Protein AF-V4AXX7-F1 (afdb_monomer)

Solvent-accessible surface area (backbone atoms only — not comparable to full-atom values): 8938 Å² total; per-residue (Å²): 125,68,68,58,60,55,51,54,52,50,51,54,49,50,52,52,51,51,52,52,50,53,52,50,52,50,51,52,53,35,52,75,69,73,45,61,97,81,69,75,45,74,66,58,51,53,50,53,52,49,55,55,48,76,75,62,71,88,71,89,81,96,77,85,76,63,78,74,58,54,53,58,48,48,55,49,46,57,51,59,74,58,70,79,71,70,95,74,88,74,71,89,49,67,67,59,44,52,52,52,47,49,55,52,52,51,42,39,72,74,64,62,70,48,75,68,57,53,50,53,49,51,54,48,48,50,54,36,40,76,69,65,75,45,52,78,64,55,50,51,53,53,54,67,76,69,111

Mean predicted aligned error: 19.68 Å

Radius of gyration: 22.44 Å; Cα contacts (8 Å, |Δi|>4): 43; chains: 1; bounding box: 49×52×48 Å

pLDDT: mean 70.63, std 15.56, range [39.75, 91.19]

Secondary structure (DSSP, 8-state):
-HHHHHHHHHHHHHHHHHHHHHHHHHHHHHHHTT--TT---HHHHHHHHHHHHHHH--S----PPPTTHHHHHHHHHHHHHTTTS------S-HHHHHHHHHHHHHHHHTT---HHHHHHHHHHHHHHHHTTSS-HHHHHHHHHHH-

Foldseek 3Di:
DPPVVVVVVVVVVVVVVVVVVVVVVVCVVCVVVVHHPVPCDPVNVVVVVVVVCVVPPPDDDDDDDDPVVVVVVVVVVVVVVLPPADDDDDDLDPVRLVVLLVVLVVCLVVVPDDPNSLVSNL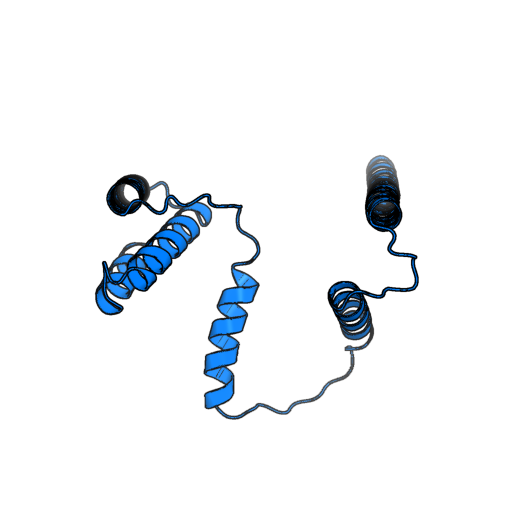VSLVSCCVVVVDHPVRSVVVNVVSD

Organism: Lottia gigantea (NCBI:txid225164)

Sequence (147 aa):
MDNWNNILKRNKEYIKATNKIKTQVENNRLQQLGLTSGVKTRRLMAVETYLNKVIRDEEESDDYPPITEQIDELEEEIAREKSGQGITFLSDNKEELLNRLRVILAAMKEGHRSHRQYNEVNCILKRLLEKGIIDKNDYKSVIKNVK

Structure (mmCIF, N/CA/C/O backbone):
data_AF-V4AXX7-F1
#
_entry.id   AF-V4AXX7-F1
#
loop_
_atom_site.group_PDB
_atom_site.id
_atom_site.type_symbol
_atom_site.label_atom_id
_atom_site.label_alt_id
_atom_site.label_comp_id
_atom_site.label_asym_id
_atom_site.label_entity_id
_atom_site.label_seq_id
_atom_site.pdbx_PDB_ins_code
_atom_site.Cartn_x
_atom_site.Cartn_y
_atom_site.Cartn_z
_atom_site.occupancy
_atom_site.B_iso_or_equiv
_atom_site.auth_seq_id
_atom_site.auth_comp_id
_atom_site.auth_asym_id
_atom_site.auth_atom_id
_atom_site.pdbx_PDB_model_num
ATOM 1 N N . MET A 1 1 ? 34.286 19.803 -23.171 1.00 51.81 1 MET A N 1
ATOM 2 C CA . MET A 1 1 ? 33.677 19.732 -21.819 1.00 51.81 1 MET A CA 1
ATOM 3 C C . MET A 1 1 ? 32.465 20.668 -21.662 1.00 51.81 1 MET A C 1
ATOM 5 O O . MET A 1 1 ? 31.671 20.459 -20.754 1.00 51.81 1 MET A O 1
ATOM 9 N N . ASP A 1 2 ? 32.267 21.661 -22.538 1.00 56.31 2 ASP A N 1
ATOM 10 C CA . ASP A 1 2 ? 31.388 22.826 -22.292 1.00 56.31 2 ASP A CA 1
ATOM 11 C C . ASP A 1 2 ? 29.872 22.571 -22.380 1.00 56.31 2 ASP A C 1
ATOM 13 O O . ASP A 1 2 ? 29.072 23.307 -21.801 1.00 56.31 2 ASP A O 1
ATOM 17 N N . ASN A 1 3 ? 29.450 21.502 -23.059 1.00 65.88 3 ASN A N 1
ATOM 18 C CA . ASN A 1 3 ? 28.027 21.206 -23.263 1.00 65.88 3 ASN A CA 1
ATOM 19 C C . ASN A 1 3 ? 27.319 20.774 -21.960 1.00 65.88 3 ASN A C 1
ATOM 21 O O . ASN A 1 3 ? 26.186 21.172 -21.692 1.00 65.88 3 ASN A O 1
ATOM 25 N N . TRP A 1 4 ? 28.015 20.025 -21.099 1.00 67.44 4 TRP A N 1
ATOM 26 C CA . TRP A 1 4 ? 27.472 19.541 -19.825 1.00 67.44 4 TRP A CA 1
ATOM 27 C C . TRP A 1 4 ? 27.219 20.669 -18.824 1.00 67.44 4 TRP A C 1
ATOM 29 O O . TRP A 1 4 ? 26.157 20.715 -18.202 1.00 67.44 4 TRP A O 1
ATOM 39 N N . ASN A 1 5 ? 28.134 21.636 -18.737 1.00 79.25 5 ASN A N 1
ATOM 40 C CA . ASN A 1 5 ? 27.973 22.802 -17.867 1.00 79.25 5 ASN A CA 1
ATOM 41 C C . ASN A 1 5 ? 26.760 23.654 -18.274 1.00 79.25 5 ASN A C 1
ATOM 43 O O . ASN A 1 5 ? 25.997 24.106 -17.418 1.00 79.25 5 ASN A O 1
ATOM 47 N N . ASN A 1 6 ? 26.516 23.796 -19.578 1.00 80.94 6 ASN A N 1
ATOM 48 C CA . ASN A 1 6 ? 25.346 24.508 -20.094 1.00 80.94 6 ASN A CA 1
ATOM 49 C C . ASN A 1 6 ? 24.029 23.751 -19.852 1.00 80.94 6 ASN A C 1
ATOM 51 O O . ASN A 1 6 ? 22.987 24.374 -19.639 1.00 80.94 6 ASN A O 1
ATOM 55 N N . ILE A 1 7 ? 24.041 22.415 -19.866 1.00 75.06 7 ILE A N 1
ATOM 56 C CA . ILE A 1 7 ? 22.875 21.591 -19.502 1.00 75.06 7 ILE A CA 1
ATOM 57 C C . ILE A 1 7 ? 22.556 21.741 -18.008 1.00 75.06 7 ILE A C 1
ATOM 59 O O . ILE A 1 7 ? 21.411 22.017 -17.650 1.00 75.06 7 ILE A O 1
ATOM 63 N N . LEU A 1 8 ? 23.562 21.644 -17.136 1.00 75.00 8 LEU A N 1
ATOM 64 C CA . LEU A 1 8 ? 23.386 21.789 -15.687 1.00 75.00 8 LEU A CA 1
ATOM 65 C C . LEU A 1 8 ? 22.867 23.180 -15.302 1.00 75.00 8 LEU A C 1
ATOM 67 O O . LEU A 1 8 ? 21.954 23.296 -14.481 1.00 75.00 8 LEU A O 1
ATOM 71 N N . LYS A 1 9 ? 23.398 24.236 -15.931 1.00 79.38 9 LYS A N 1
ATOM 72 C CA . LYS A 1 9 ? 22.941 25.614 -15.710 1.00 79.38 9 LYS A CA 1
ATOM 73 C C . LYS A 1 9 ? 21.462 25.788 -16.072 1.00 79.38 9 LYS A C 1
ATOM 75 O O . LYS A 1 9 ? 20.696 26.291 -15.252 1.00 79.38 9 LYS A O 1
ATOM 80 N N . ARG A 1 10 ? 21.044 25.292 -17.242 1.00 75.38 10 ARG A N 1
ATOM 81 C CA . ARG A 1 10 ? 19.637 25.333 -17.680 1.00 75.38 10 ARG A CA 1
ATOM 82 C C . ARG A 1 10 ? 18.715 24.537 -16.761 1.00 75.38 10 ARG A C 1
ATOM 84 O O . ARG A 1 10 ? 17.647 25.026 -16.411 1.00 75.38 10 ARG A O 1
ATOM 91 N N . ASN A 1 11 ? 19.137 23.358 -16.303 1.00 74.62 11 ASN A N 1
ATOM 92 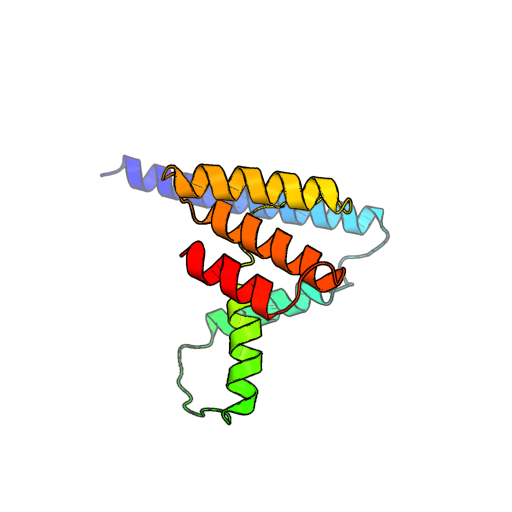C CA . ASN A 1 11 ? 18.346 22.559 -15.362 1.00 74.62 11 ASN A CA 1
ATOM 93 C C . ASN A 1 11 ? 18.160 23.283 -14.020 1.00 74.62 11 ASN A C 1
ATOM 95 O O . ASN A 1 11 ? 17.062 23.296 -13.464 1.00 74.62 11 ASN A O 1
ATOM 99 N N . LYS A 1 12 ? 19.204 23.957 -13.524 1.00 82.25 12 LYS A N 1
ATOM 100 C CA . LYS A 1 12 ? 19.130 24.768 -12.302 1.00 82.25 12 LYS A CA 1
ATOM 101 C C . LYS A 1 12 ? 18.162 25.946 -12.453 1.00 82.25 12 LYS A C 1
ATOM 103 O O . LYS A 1 12 ? 17.408 26.245 -11.529 1.00 82.25 12 LYS A O 1
ATOM 108 N N . GLU A 1 13 ? 18.165 26.609 -13.606 1.00 82.31 13 GLU A N 1
ATOM 109 C CA . GLU A 1 13 ? 17.236 27.702 -13.922 1.00 82.31 13 GLU A CA 1
ATOM 110 C C . GLU A 1 13 ? 15.792 27.205 -14.072 1.00 82.31 13 GLU A C 1
ATOM 112 O O . GLU A 1 13 ? 14.877 27.811 -13.513 1.00 82.31 13 GLU A O 1
ATOM 117 N N . TYR A 1 14 ? 15.590 26.058 -14.723 1.00 79.69 14 TYR A N 1
ATOM 118 C CA . TYR A 1 14 ? 14.283 25.418 -14.862 1.00 79.69 14 TYR A CA 1
ATOM 119 C C . TYR A 1 14 ? 13.665 25.064 -13.503 1.00 79.69 14 TYR A C 1
ATOM 121 O O . TYR A 1 14 ? 12.497 25.369 -13.252 1.00 79.69 14 TYR A O 1
ATOM 129 N N . ILE A 1 15 ? 14.451 24.487 -12.590 1.00 81.31 15 ILE A N 1
ATOM 130 C CA . ILE A 1 15 ? 13.995 24.162 -11.230 1.00 81.31 15 ILE A CA 1
ATOM 131 C C . ILE A 1 15 ? 13.592 25.438 -10.481 1.00 81.31 15 ILE A C 1
ATOM 133 O O . ILE A 1 15 ? 12.523 25.486 -9.871 1.00 81.31 15 ILE A O 1
ATOM 137 N N . LYS A 1 16 ? 14.402 26.502 -10.569 1.00 83.06 16 LYS A N 1
ATOM 138 C CA . LYS A 1 16 ? 14.087 27.799 -9.947 1.00 83.06 16 LYS A CA 1
ATOM 139 C C . LYS A 1 16 ? 12.784 28.396 -10.484 1.00 83.06 16 LYS A C 1
ATOM 141 O O . LYS A 1 16 ? 11.943 28.817 -9.692 1.00 83.06 16 LYS A O 1
ATOM 146 N N . ALA A 1 17 ? 12.604 28.417 -11.804 1.00 80.38 17 ALA A N 1
ATOM 147 C CA . ALA A 1 17 ? 11.390 28.932 -12.435 1.00 80.38 17 ALA A CA 1
ATOM 148 C C . ALA A 1 17 ? 10.157 28.110 -12.034 1.00 80.38 17 ALA A C 1
ATOM 150 O O . ALA A 1 17 ? 9.136 28.671 -11.639 1.00 80.38 17 ALA A O 1
ATOM 151 N N . THR A 1 18 ? 10.283 26.783 -12.044 1.00 80.75 18 THR A N 1
ATOM 152 C CA . THR A 1 18 ? 9.215 25.860 -11.646 1.00 80.75 18 THR A CA 1
ATOM 153 C C . THR A 1 18 ? 8.799 26.075 -10.192 1.00 80.75 18 THR A C 1
ATOM 155 O O . THR A 1 18 ? 7.607 26.149 -9.896 1.00 80.75 18 THR A O 1
ATOM 158 N N . ASN A 1 19 ? 9.761 26.233 -9.280 1.00 80.94 19 ASN A N 1
ATOM 159 C CA . ASN A 1 19 ? 9.473 26.511 -7.873 1.00 80.94 19 ASN A CA 1
ATOM 160 C C . ASN A 1 19 ? 8.780 27.865 -7.700 1.00 80.94 19 ASN A C 1
ATOM 162 O O . ASN A 1 19 ? 7.791 27.952 -6.980 1.00 80.94 19 ASN A O 1
ATOM 166 N N . LYS A 1 20 ? 9.227 28.899 -8.422 1.00 83.62 20 LYS A N 1
ATOM 167 C CA . LYS A 1 20 ? 8.588 30.221 -8.398 1.00 83.62 20 LYS A CA 1
ATOM 168 C C . LYS A 1 20 ? 7.129 30.163 -8.865 1.00 83.62 20 LYS A C 1
ATOM 170 O O . LYS A 1 20 ? 6.267 30.767 -8.234 1.00 83.62 20 LYS A O 1
ATOM 175 N N . ILE A 1 21 ? 6.845 29.405 -9.927 1.00 81.12 21 ILE A N 1
ATOM 176 C CA . ILE A 1 21 ? 5.480 29.195 -10.431 1.00 81.12 21 ILE A CA 1
ATOM 177 C C . ILE A 1 21 ? 4.630 28.455 -9.395 1.00 81.12 21 ILE A C 1
ATOM 179 O O . ILE A 1 21 ? 3.521 28.894 -9.111 1.00 81.12 21 ILE A O 1
ATOM 183 N N . LYS A 1 22 ? 5.145 27.381 -8.783 1.00 76.69 22 LYS A N 1
ATOM 184 C CA . LYS A 1 22 ? 4.427 26.638 -7.732 1.00 76.69 22 LYS A CA 1
ATOM 185 C C . LYS A 1 22 ? 4.071 27.531 -6.543 1.00 76.69 22 LYS A C 1
ATOM 187 O O . LYS A 1 22 ? 2.923 27.523 -6.110 1.00 76.69 22 LYS A O 1
ATOM 192 N N . THR A 1 23 ? 5.018 28.338 -6.068 1.00 76.06 23 THR A N 1
ATOM 193 C CA . THR A 1 23 ? 4.779 29.295 -4.980 1.00 76.06 23 THR A CA 1
ATOM 194 C C . THR A 1 23 ? 3.734 30.338 -5.369 1.00 76.06 23 THR A C 1
ATOM 196 O O . THR A 1 23 ? 2.844 30.638 -4.580 1.00 76.06 23 THR A O 1
ATOM 199 N N . GLN A 1 24 ? 3.787 30.863 -6.597 1.00 72.94 24 GLN A N 1
ATOM 200 C CA . GLN A 1 24 ? 2.799 31.833 -7.069 1.00 72.94 24 GLN A CA 1
ATOM 201 C C . GLN A 1 24 ? 1.398 31.222 -7.199 1.00 72.94 24 GLN A C 1
ATOM 203 O O . GLN A 1 24 ? 0.421 31.855 -6.812 1.00 72.94 24 GLN A O 1
ATOM 208 N N . VAL A 1 25 ? 1.290 29.997 -7.719 1.00 78.50 25 VAL A N 1
ATOM 209 C CA . VAL A 1 25 ? 0.015 29.274 -7.828 1.00 78.50 25 VAL A CA 1
ATOM 210 C C . VAL A 1 25 ? -0.589 29.054 -6.447 1.00 78.50 25 VAL A C 1
ATOM 212 O O . VAL A 1 25 ? -1.777 29.305 -6.265 1.00 78.50 25 VAL A O 1
ATOM 215 N N . GLU A 1 26 ? 0.215 28.648 -5.468 1.00 75.06 26 GLU A N 1
ATOM 216 C CA . GLU A 1 26 ? -0.269 28.456 -4.102 1.00 75.06 26 GLU A CA 1
ATOM 217 C C . GLU A 1 26 ? -0.712 29.779 -3.469 1.00 75.06 26 GLU A C 1
ATOM 219 O O . GLU A 1 26 ? -1.814 29.864 -2.934 1.00 75.06 26 GLU A O 1
ATOM 224 N N . ASN A 1 27 ? 0.067 30.851 -3.630 1.00 74.50 27 ASN A N 1
ATOM 225 C CA . ASN A 1 27 ? -0.318 32.181 -3.153 1.00 74.50 27 ASN A CA 1
ATOM 226 C C . ASN A 1 27 ? -1.634 32.666 -3.780 1.00 74.50 27 ASN A C 1
ATOM 228 O O . ASN A 1 27 ? -2.484 33.207 -3.075 1.00 74.50 27 ASN A O 1
ATOM 232 N N . ASN A 1 28 ? -1.837 32.435 -5.079 1.00 80.25 28 ASN A N 1
ATOM 233 C CA . ASN A 1 28 ? -3.081 32.791 -5.761 1.00 80.25 28 ASN A CA 1
ATOM 234 C C . ASN A 1 28 ? -4.273 31.974 -5.228 1.00 80.25 28 ASN A C 1
ATOM 23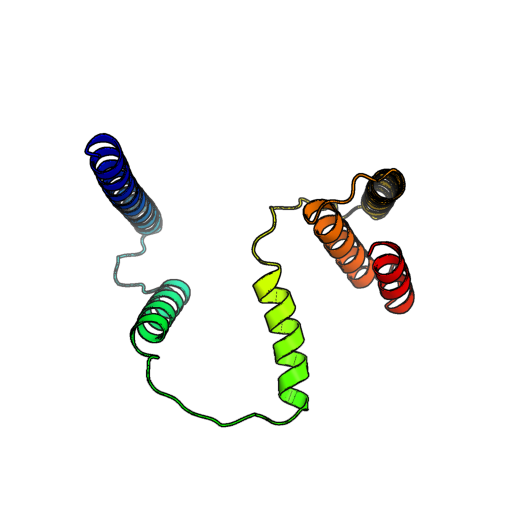6 O O . ASN A 1 28 ? -5.361 32.521 -5.061 1.00 80.25 28 ASN A O 1
ATOM 240 N N . ARG A 1 29 ? -4.080 30.682 -4.923 1.00 75.81 29 ARG A N 1
ATOM 241 C CA . ARG A 1 29 ? -5.115 29.836 -4.297 1.00 75.81 29 ARG A CA 1
ATOM 242 C C . ARG A 1 29 ? -5.463 30.326 -2.895 1.00 75.81 29 ARG A C 1
ATOM 244 O O . ARG A 1 29 ? -6.640 30.406 -2.562 1.00 75.81 29 ARG A O 1
ATOM 251 N N . LEU A 1 30 ? -4.463 30.699 -2.097 1.00 74.06 30 LEU A N 1
ATOM 252 C CA . LEU A 1 30 ? -4.672 31.248 -0.756 1.00 74.06 30 LEU A CA 1
ATOM 253 C C . LEU A 1 30 ? -5.422 32.590 -0.802 1.00 74.06 30 LEU A C 1
ATOM 255 O O . LEU A 1 30 ? -6.370 32.778 -0.043 1.00 74.06 30 LEU A O 1
ATOM 259 N N . GLN A 1 31 ? -5.086 33.468 -1.755 1.00 71.44 31 GLN A N 1
ATOM 260 C CA . GLN A 1 31 ? -5.817 34.721 -1.985 1.00 71.44 31 GLN A CA 1
ATOM 261 C C . GLN A 1 31 ? -7.280 34.489 -2.389 1.00 71.44 31 GLN A C 1
ATOM 263 O O . GLN A 1 31 ? -8.160 35.162 -1.859 1.00 71.44 31 GLN A O 1
ATOM 268 N N . GLN A 1 32 ? -7.561 33.520 -3.271 1.00 72.38 32 GLN A N 1
ATOM 269 C CA . GLN A 1 32 ? -8.940 33.153 -3.641 1.00 72.38 32 GLN A CA 1
ATOM 270 C C . GLN A 1 32 ? -9.761 32.642 -2.449 1.00 72.38 32 GLN A C 1
ATOM 272 O O . GLN A 1 32 ? -10.978 32.801 -2.428 1.00 72.38 32 GLN A O 1
ATOM 277 N N . LEU A 1 33 ? -9.102 32.058 -1.446 1.00 73.94 33 LEU A N 1
ATOM 278 C CA . LEU A 1 33 ? -9.719 31.580 -0.207 1.00 73.94 33 LEU A CA 1
ATOM 279 C C . LEU A 1 33 ? -9.817 32.665 0.884 1.00 73.94 33 LEU A C 1
ATOM 281 O O . LEU A 1 33 ? -10.219 32.360 2.004 1.00 73.94 33 LEU A O 1
ATOM 285 N N . GLY A 1 34 ? -9.438 33.916 0.590 1.00 68.31 34 GLY A N 1
ATOM 286 C CA . GLY A 1 34 ? -9.441 35.017 1.561 1.00 68.31 34 GLY A CA 1
ATOM 287 C C . GLY A 1 34 ? -8.362 34.906 2.647 1.00 68.31 34 GLY A C 1
ATOM 288 O O . GLY A 1 34 ? -8.416 35.621 3.645 1.00 68.31 34 GLY A O 1
ATOM 289 N N . LEU A 1 35 ? -7.375 34.021 2.470 1.00 64.25 35 LEU A N 1
ATOM 290 C CA . LEU A 1 35 ? -6.270 33.808 3.402 1.00 64.25 35 LEU A CA 1
ATOM 291 C C . LEU A 1 35 ? -5.083 34.682 2.970 1.00 64.25 35 LEU A C 1
ATOM 293 O O . LEU A 1 35 ? -4.464 34.445 1.933 1.00 64.25 35 LEU A O 1
ATOM 297 N N . THR A 1 36 ? -4.757 35.719 3.747 1.00 58.56 36 THR A N 1
ATOM 298 C CA . THR A 1 36 ? -3.569 36.547 3.485 1.00 58.56 36 THR A CA 1
ATOM 299 C C . THR A 1 36 ? -2.295 35.833 3.944 1.00 58.56 36 THR A C 1
ATOM 301 O O . THR A 1 36 ? -2.317 34.961 4.815 1.00 58.56 36 THR A O 1
ATOM 304 N N . SER A 1 37 ? -1.156 36.219 3.359 1.00 53.31 37 SER A N 1
ATOM 305 C CA . SER A 1 37 ? 0.177 35.610 3.524 1.00 53.31 37 SER A CA 1
ATOM 306 C C . SER A 1 37 ? 0.739 35.586 4.957 1.00 53.31 37 SER A C 1
ATOM 308 O O . SER A 1 37 ? 1.879 35.176 5.154 1.00 53.31 37 SER A O 1
ATOM 310 N N . GLY A 1 38 ? -0.028 36.031 5.956 1.00 53.25 38 GLY A N 1
ATOM 311 C CA . GLY A 1 38 ? 0.298 35.906 7.377 1.00 53.25 38 GLY A CA 1
ATOM 312 C C . GLY A 1 38 ? -0.126 34.572 8.000 1.00 53.25 38 GLY A C 1
ATOM 313 O O . GLY A 1 38 ? 0.346 34.234 9.083 1.00 53.25 38 GLY A O 1
ATOM 314 N N . VAL A 1 39 ? -0.977 33.781 7.336 1.00 54.75 39 VAL A N 1
ATOM 315 C CA . VAL A 1 39 ? -1.398 32.472 7.858 1.00 54.75 39 VAL A CA 1
ATOM 316 C C . VAL A 1 39 ? -0.328 31.431 7.527 1.00 54.75 39 VAL A C 1
ATOM 318 O O . VAL A 1 39 ? -0.440 30.668 6.566 1.00 54.75 39 VAL A O 1
ATOM 321 N N . LYS A 1 40 ? 0.741 31.387 8.334 1.00 56.47 40 LYS A N 1
ATOM 322 C CA . LYS A 1 40 ? 1.666 30.246 8.336 1.00 56.47 40 LYS A CA 1
ATOM 323 C C . LYS A 1 40 ? 0.878 29.003 8.733 1.00 56.47 40 LYS A C 1
ATOM 325 O O . LYS A 1 40 ? 0.536 28.793 9.895 1.00 56.47 40 LYS A O 1
ATOM 330 N N . THR A 1 41 ? 0.553 28.170 7.752 1.00 58.25 41 THR A N 1
ATOM 331 C CA . THR A 1 41 ? -0.071 26.878 8.024 1.00 58.25 41 THR A CA 1
ATOM 332 C C . THR A 1 41 ? 0.910 26.001 8.803 1.00 58.25 41 THR A C 1
ATOM 334 O O . THR A 1 41 ? 2.124 26.080 8.605 1.00 58.25 41 THR A O 1
ATOM 337 N N . ARG A 1 42 ? 0.397 25.114 9.669 1.00 57.66 42 ARG A N 1
ATOM 338 C CA . ARG A 1 42 ? 1.226 24.140 10.411 1.00 57.66 42 ARG A CA 1
ATOM 339 C C . ARG A 1 42 ? 2.188 23.361 9.502 1.00 57.66 42 ARG A C 1
ATOM 341 O O . ARG A 1 42 ? 3.299 23.054 9.912 1.00 57.66 42 ARG A O 1
ATOM 348 N N . ARG A 1 43 ? 1.789 23.121 8.247 1.00 52.12 43 ARG A N 1
ATOM 349 C CA . ARG A 1 43 ? 2.635 22.511 7.210 1.00 52.12 43 ARG A CA 1
ATOM 350 C C . ARG A 1 43 ? 3.821 23.385 6.794 1.00 52.12 43 ARG A C 1
ATOM 352 O O . ARG A 1 43 ? 4.917 22.857 6.682 1.00 52.12 43 ARG A O 1
ATOM 359 N N . LEU A 1 44 ? 3.629 24.689 6.583 1.00 64.94 44 LEU A N 1
ATOM 360 C CA . LEU A 1 44 ? 4.723 25.603 6.221 1.00 64.94 44 LEU A CA 1
ATOM 361 C C . LEU A 1 44 ? 5.744 25.742 7.354 1.00 64.94 44 LEU A C 1
ATOM 363 O O . LEU A 1 44 ? 6.942 25.733 7.089 1.00 64.94 44 LEU A O 1
ATOM 367 N N . MET A 1 45 ? 5.276 25.784 8.606 1.00 63.88 45 MET A N 1
ATOM 368 C CA . MET A 1 45 ? 6.165 25.781 9.773 1.00 63.88 45 MET A CA 1
ATOM 369 C C . MET A 1 45 ? 6.973 24.484 9.856 1.00 63.88 45 MET A C 1
ATOM 371 O O . MET A 1 45 ? 8.188 24.550 9.980 1.00 63.88 45 MET A O 1
ATOM 375 N N . ALA A 1 46 ? 6.334 23.320 9.689 1.00 65.62 46 ALA A N 1
ATOM 376 C CA . ALA A 1 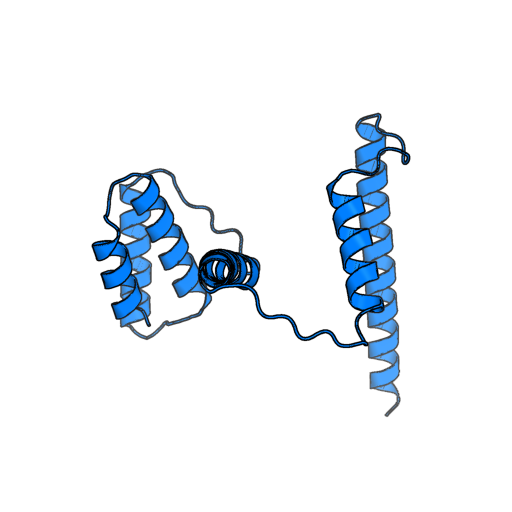46 ? 7.034 22.034 9.702 1.00 65.62 46 ALA A CA 1
ATOM 377 C C . ALA A 1 46 ? 8.117 21.929 8.607 1.00 65.62 46 ALA A C 1
ATOM 379 O O . ALA A 1 46 ? 9.189 21.380 8.851 1.00 65.62 46 ALA A O 1
ATOM 380 N N . VAL A 1 47 ? 7.867 22.490 7.417 1.00 65.88 47 VAL A N 1
ATOM 381 C CA . VAL A 1 47 ? 8.840 22.515 6.311 1.00 65.88 47 VAL A CA 1
ATOM 382 C C . VAL A 1 47 ? 10.013 23.456 6.602 1.00 65.88 47 VAL A C 1
ATOM 384 O O . VAL A 1 47 ? 11.157 23.073 6.364 1.00 65.88 47 VAL A O 1
ATOM 387 N N . GLU A 1 48 ? 9.764 24.655 7.145 1.00 69.12 48 GLU A N 1
ATOM 388 C CA . GLU A 1 48 ? 10.831 25.570 7.590 1.00 69.12 48 GLU A CA 1
ATOM 389 C C . GLU A 1 48 ? 11.688 24.943 8.701 1.00 69.12 48 GLU A C 1
ATOM 391 O O . GLU A 1 48 ? 12.915 25.039 8.658 1.00 69.12 48 GLU A O 1
ATOM 396 N N . THR A 1 49 ? 11.068 24.256 9.667 1.00 70.38 49 THR A N 1
ATOM 397 C CA . THR A 1 49 ? 11.784 23.534 10.730 1.00 70.38 49 THR A CA 1
ATOM 398 C C . THR A 1 49 ? 12.670 22.431 10.158 1.00 70.38 49 THR A C 1
ATOM 400 O O . THR A 1 49 ? 13.826 22.314 10.558 1.00 70.38 49 THR A O 1
ATOM 403 N N . TYR A 1 50 ? 12.168 21.656 9.193 1.00 63.97 50 TYR A N 1
ATOM 404 C CA . TYR A 1 50 ? 12.939 20.585 8.562 1.00 63.97 50 TYR A CA 1
ATOM 405 C C . TYR A 1 50 ? 14.131 21.128 7.763 1.00 63.97 50 TYR A C 1
ATOM 407 O O . TYR A 1 50 ? 15.242 20.632 7.904 1.00 63.97 50 TYR A O 1
ATOM 415 N N . LEU A 1 51 ? 13.932 22.194 6.981 1.00 65.62 51 LEU A N 1
ATOM 416 C CA . LEU A 1 51 ? 15.014 22.866 6.251 1.00 65.62 51 LEU A CA 1
ATOM 417 C C . LEU A 1 51 ? 16.094 23.411 7.192 1.00 65.62 51 LEU A C 1
ATOM 419 O O . LEU A 1 51 ? 17.276 23.234 6.920 1.00 65.62 51 LEU A O 1
ATOM 423 N N . ASN A 1 52 ? 15.700 24.024 8.310 1.00 66.56 52 ASN A N 1
ATOM 424 C CA . ASN A 1 52 ? 16.650 24.530 9.300 1.00 66.56 52 ASN A CA 1
ATOM 425 C C . ASN A 1 52 ? 17.399 23.412 10.035 1.00 66.56 52 ASN A C 1
ATOM 427 O O . ASN A 1 52 ? 18.561 23.613 10.369 1.00 66.56 52 ASN A O 1
ATOM 431 N N . LYS A 1 53 ? 16.763 22.256 10.265 1.00 67.19 53 LYS A N 1
ATOM 432 C CA . LYS A 1 53 ? 17.399 21.067 10.851 1.00 67.19 53 LYS A CA 1
ATOM 433 C C . LYS A 1 53 ? 18.435 20.461 9.896 1.00 67.19 53 LYS A C 1
ATOM 435 O O . LYS A 1 53 ? 19.595 20.311 10.250 1.00 67.19 53 LYS A O 1
ATOM 440 N N . VAL A 1 54 ? 18.055 20.248 8.636 1.00 54.34 54 VAL A N 1
ATOM 441 C CA . VAL A 1 54 ? 18.941 19.690 7.596 1.00 54.34 54 VAL A CA 1
ATOM 442 C C . VAL A 1 54 ? 20.167 20.575 7.317 1.00 54.34 54 VAL A C 1
ATOM 444 O O . VAL A 1 54 ? 21.190 20.071 6.870 1.00 54.34 54 VAL A O 1
ATOM 447 N N . ILE A 1 55 ? 20.087 21.885 7.573 1.00 51.12 55 ILE A N 1
ATOM 448 C CA . ILE A 1 55 ? 21.201 22.828 7.367 1.00 51.12 55 ILE A CA 1
ATOM 449 C C . ILE A 1 55 ? 22.119 22.946 8.605 1.00 51.12 55 ILE A C 1
ATOM 451 O O . ILE A 1 55 ? 23.236 23.435 8.465 1.00 51.12 55 ILE A O 1
ATOM 455 N N . ARG A 1 56 ? 21.687 22.524 9.805 1.00 48.75 56 ARG A N 1
ATOM 456 C CA . ARG A 1 56 ? 22.432 22.727 11.069 1.00 48.75 56 ARG A CA 1
ATOM 457 C C . ARG A 1 56 ? 23.122 21.492 11.646 1.00 48.75 56 ARG A C 1
ATOM 459 O O . ARG A 1 56 ? 23.987 21.673 12.495 1.00 48.75 56 ARG A O 1
ATOM 466 N N . ASP A 1 57 ? 22.779 20.286 11.213 1.00 43.00 57 ASP A N 1
ATOM 467 C CA . ASP A 1 57 ? 23.204 19.060 11.902 1.00 43.00 57 ASP A CA 1
ATOM 468 C C . ASP A 1 57 ? 24.515 18.478 11.323 1.00 43.00 57 ASP A C 1
ATOM 470 O O . ASP A 1 57 ? 24.537 17.363 10.807 1.00 43.00 57 ASP A O 1
ATOM 474 N N . GLU A 1 58 ? 25.616 19.240 11.409 1.00 51.56 58 GLU A N 1
ATOM 475 C CA . GLU A 1 58 ? 26.992 18.712 11.274 1.00 51.56 58 GLU A CA 1
ATOM 476 C C . GLU A 1 58 ? 27.685 18.506 12.643 1.00 51.56 58 GLU A C 1
ATOM 478 O O . GLU A 1 58 ? 28.866 18.184 12.683 1.00 51.56 58 GLU A O 1
ATOM 483 N N . GLU A 1 59 ? 26.972 18.618 13.773 1.00 45.53 59 GLU A N 1
ATOM 484 C CA . GLU A 1 59 ? 27.518 18.300 15.106 1.00 45.53 59 GLU A CA 1
ATOM 485 C C . GLU A 1 59 ? 26.650 17.289 15.885 1.00 45.53 59 GLU A C 1
ATOM 487 O O . GLU A 1 59 ? 25.515 17.559 16.273 1.00 45.53 59 GLU A O 1
ATOM 492 N N . GLU A 1 60 ? 27.250 16.104 16.027 1.00 48.94 60 GLU A N 1
ATOM 493 C CA . GLU A 1 60 ? 27.161 15.025 17.026 1.00 48.94 60 GLU A CA 1
ATOM 494 C C . GLU A 1 60 ? 26.204 15.160 18.233 1.00 48.94 60 GLU A C 1
ATOM 496 O O . GLU A 1 60 ? 26.220 16.148 18.963 1.00 48.94 60 GLU A O 1
ATOM 501 N N . SER A 1 61 ? 25.469 14.076 18.526 1.00 39.75 61 SER A N 1
ATOM 502 C CA . SER A 1 61 ? 25.054 13.709 19.891 1.00 39.75 61 SER A CA 1
ATOM 503 C C . SER A 1 61 ? 24.554 12.258 19.939 1.00 39.75 61 SER A C 1
ATOM 505 O O . SER A 1 61 ? 23.442 11.965 19.498 1.00 39.75 61 SER A O 1
ATOM 507 N N . ASP A 1 62 ? 25.369 11.374 20.515 1.00 44.56 62 ASP A N 1
ATOM 508 C CA . ASP A 1 62 ? 24.999 10.033 20.981 1.00 44.56 62 ASP A CA 1
ATOM 509 C C . ASP A 1 62 ? 24.023 10.114 22.169 1.00 44.56 62 ASP A C 1
ATOM 511 O O . ASP A 1 62 ? 24.415 10.531 23.257 1.00 44.56 62 ASP A O 1
ATOM 515 N N . ASP A 1 63 ? 22.774 9.674 21.991 1.00 42.56 63 ASP A N 1
ATOM 516 C CA . ASP A 1 63 ? 21.936 9.184 23.097 1.00 42.56 63 ASP A CA 1
ATOM 517 C C . ASP A 1 63 ? 20.847 8.248 22.537 1.00 42.56 63 ASP A C 1
ATOM 519 O O . ASP A 1 63 ? 19.927 8.687 21.844 1.00 42.56 63 ASP A O 1
ATOM 523 N N . TYR A 1 64 ? 20.984 6.934 22.747 1.00 40.31 64 TYR A N 1
ATOM 524 C CA . TYR A 1 64 ? 20.036 5.942 22.221 1.00 40.31 64 TYR A CA 1
ATOM 525 C C . TYR A 1 64 ? 18.833 5.781 23.170 1.00 40.31 64 TYR A C 1
ATOM 527 O O . TYR A 1 64 ? 19.028 5.401 24.329 1.00 40.31 64 TYR A O 1
ATOM 535 N N . PRO A 1 65 ? 17.590 5.975 22.695 1.00 44.81 65 PRO A N 1
ATOM 536 C CA . PRO A 1 65 ? 16.397 5.790 23.512 1.00 44.81 65 PRO A CA 1
ATOM 537 C C . PRO A 1 65 ? 16.066 4.307 23.787 1.00 44.81 65 PRO A C 1
ATOM 539 O O . PRO A 1 65 ? 16.546 3.403 23.084 1.00 44.81 65 PRO A O 1
ATOM 542 N N . PRO A 1 66 ? 15.229 4.016 24.808 1.00 45.09 66 PRO A N 1
ATOM 543 C CA . PRO A 1 66 ? 14.921 2.657 25.240 1.00 45.09 66 PRO A CA 1
ATOM 544 C C . PRO A 1 66 ? 14.144 1.879 24.168 1.00 45.09 66 PRO A C 1
ATOM 546 O O . PRO A 1 66 ? 13.327 2.432 23.440 1.00 45.09 66 PRO A O 1
ATOM 549 N N . ILE A 1 67 ? 14.339 0.557 24.134 1.00 44.72 67 ILE A N 1
ATOM 550 C CA . ILE A 1 67 ? 13.863 -0.406 23.113 1.00 44.72 67 ILE A CA 1
ATOM 551 C C . ILE A 1 67 ? 12.358 -0.311 22.763 1.00 44.72 67 ILE A C 1
ATOM 553 O O . ILE A 1 67 ? 11.946 -0.750 21.693 1.00 44.72 67 ILE A O 1
ATOM 557 N N . THR A 1 68 ? 11.519 0.273 23.619 1.00 45.38 68 THR A N 1
ATOM 558 C CA . THR A 1 68 ? 10.090 0.490 23.335 1.00 45.38 68 THR A CA 1
ATOM 559 C C . THR A 1 68 ? 9.819 1.656 22.380 1.00 45.38 68 THR A C 1
ATOM 561 O O . THR A 1 68 ? 8.873 1.568 21.608 1.00 45.38 68 THR A O 1
ATOM 564 N N . GLU A 1 69 ? 10.658 2.696 22.368 1.00 48.34 69 GLU A N 1
ATOM 565 C CA . GLU A 1 69 ? 10.580 3.797 21.389 1.00 48.34 69 GLU A CA 1
ATOM 566 C C . GLU A 1 69 ? 11.093 3.348 20.010 1.00 48.34 69 GLU A C 1
ATOM 568 O O . GLU A 1 69 ? 10.563 3.760 18.982 1.00 48.34 69 GLU A O 1
ATOM 573 N N . GLN A 1 70 ? 12.015 2.380 19.981 1.00 45.47 70 GLN A N 1
ATOM 574 C CA . GLN A 1 70 ? 12.578 1.816 18.748 1.00 45.47 70 GLN A CA 1
ATOM 575 C C . GLN A 1 70 ? 11.549 1.044 17.901 1.00 45.47 70 GLN A C 1
ATOM 577 O O . GLN A 1 70 ? 11.744 0.895 16.698 1.00 45.47 70 GLN A O 1
ATOM 582 N N . ILE A 1 71 ? 10.460 0.535 18.495 1.00 43.56 71 ILE A N 1
ATOM 583 C CA . ILE A 1 71 ? 9.410 -0.198 17.760 1.00 43.56 71 ILE A CA 1
ATOM 584 C C . ILE A 1 71 ? 8.463 0.773 17.045 1.00 43.56 71 ILE A C 1
ATOM 586 O O . ILE A 1 71 ? 8.161 0.561 15.869 1.00 43.56 71 ILE A O 1
ATOM 590 N N . ASP A 1 72 ? 8.047 1.845 17.721 1.00 46.97 72 ASP A N 1
ATOM 591 C CA . ASP A 1 72 ? 7.216 2.895 17.122 1.00 46.97 72 ASP A CA 1
ATOM 592 C C . ASP A 1 72 ? 8.018 3.697 16.081 1.00 46.97 72 ASP A C 1
ATOM 594 O O . ASP A 1 72 ? 7.496 4.023 15.012 1.00 46.97 72 ASP A O 1
ATOM 598 N N . GLU A 1 73 ? 9.317 3.913 16.319 1.00 52.09 73 GLU A N 1
ATOM 599 C CA . GLU A 1 73 ? 10.229 4.485 15.325 1.00 52.09 73 GLU A CA 1
ATOM 600 C C . GLU A 1 73 ? 10.422 3.570 14.115 1.00 52.09 73 GLU A C 1
ATOM 602 O O . GLU A 1 73 ? 10.435 4.080 13.000 1.00 52.09 73 GLU A O 1
ATOM 607 N N . LEU A 1 74 ? 10.477 2.240 14.276 1.00 51.53 74 LEU A N 1
ATOM 608 C CA . LEU A 1 74 ? 10.518 1.312 13.138 1.00 51.53 74 LEU A CA 1
ATOM 609 C C . LEU A 1 74 ? 9.217 1.351 12.321 1.00 51.53 74 LEU A C 1
ATOM 611 O O . LEU A 1 74 ? 9.251 1.275 11.092 1.00 51.53 74 LEU A O 1
ATOM 615 N N . GLU A 1 75 ? 8.056 1.445 12.977 1.00 54.84 75 GLU A N 1
ATOM 616 C CA . GLU A 1 75 ? 6.765 1.567 12.289 1.00 54.84 75 GLU A CA 1
ATOM 617 C C . GLU A 1 75 ? 6.642 2.908 11.549 1.00 54.84 75 GLU A C 1
ATOM 619 O O . GLU A 1 75 ? 6.170 2.935 10.404 1.00 54.84 75 GLU A O 1
ATOM 624 N N . GLU A 1 76 ? 7.134 4.001 12.139 1.00 55.62 76 GLU A N 1
ATOM 625 C CA . GLU A 1 76 ? 7.231 5.309 11.489 1.00 55.62 76 GLU A CA 1
ATOM 626 C C . GLU A 1 76 ? 8.295 5.370 10.388 1.00 55.62 76 GLU A C 1
ATOM 628 O O . GLU A 1 76 ? 8.085 6.051 9.384 1.00 55.62 76 GLU A O 1
ATOM 633 N N . GLU A 1 77 ? 9.420 4.676 10.532 1.00 51.28 77 GLU A N 1
ATOM 634 C CA . GLU A 1 77 ? 10.491 4.604 9.539 1.00 51.28 77 GLU A CA 1
ATOM 635 C C . GLU A 1 77 ? 10.028 3.779 8.333 1.00 51.28 77 GLU A C 1
ATOM 637 O O . GLU A 1 77 ? 10.147 4.234 7.198 1.00 51.28 77 GLU A O 1
ATOM 642 N N . ILE A 1 78 ? 9.315 2.667 8.554 1.00 52.66 78 ILE A N 1
ATOM 643 C CA . ILE A 1 78 ? 8.620 1.912 7.497 1.00 52.66 78 ILE A CA 1
ATOM 644 C C . ILE A 1 78 ? 7.513 2.755 6.836 1.00 52.66 78 ILE A C 1
ATOM 646 O O . ILE A 1 78 ? 7.251 2.602 5.636 1.00 52.66 78 ILE A O 1
ATOM 650 N N . ALA A 1 79 ? 6.835 3.631 7.586 1.00 54.62 79 ALA A N 1
ATOM 651 C CA . ALA A 1 79 ? 5.828 4.544 7.044 1.00 54.62 79 ALA A CA 1
ATOM 652 C C . ALA A 1 79 ? 6.451 5.695 6.231 1.00 54.62 79 ALA A C 1
ATOM 654 O O . ALA A 1 79 ? 5.926 6.043 5.169 1.00 54.62 79 ALA A O 1
ATOM 655 N N . ARG A 1 80 ? 7.590 6.243 6.675 1.00 51.22 80 ARG A N 1
ATOM 656 C CA . ARG A 1 80 ? 8.363 7.284 5.978 1.00 51.22 80 ARG A CA 1
ATOM 657 C C . ARG A 1 80 ? 9.051 6.742 4.727 1.00 51.22 80 ARG A C 1
ATOM 659 O O . ARG A 1 80 ? 8.965 7.375 3.676 1.00 51.22 80 ARG A O 1
ATOM 666 N N . GLU A 1 81 ? 9.643 5.553 4.792 1.00 48.00 81 GLU A N 1
ATOM 667 C CA . GLU A 1 81 ? 10.389 4.942 3.685 1.00 48.00 81 GLU A CA 1
ATOM 668 C C . GLU A 1 81 ? 9.462 4.439 2.557 1.00 48.00 81 GLU A C 1
ATOM 670 O O . GLU A 1 81 ? 9.847 4.402 1.389 1.00 48.00 81 GLU A O 1
ATOM 675 N N . LYS A 1 82 ? 8.183 4.156 2.856 1.00 49.34 82 LYS A N 1
ATOM 676 C CA . LYS A 1 82 ? 7.161 3.780 1.852 1.00 49.34 82 LYS A CA 1
ATOM 677 C C . LYS A 1 82 ? 6.309 4.942 1.337 1.00 49.34 82 LYS A C 1
ATOM 679 O O . LYS A 1 82 ? 5.442 4.737 0.484 1.00 49.34 82 LYS A O 1
ATOM 684 N N . SER A 1 83 ? 6.566 6.172 1.784 1.00 45.38 83 SER A N 1
ATOM 685 C CA . SER A 1 83 ? 5.801 7.364 1.385 1.00 45.38 83 SER A CA 1
ATOM 686 C C . SER A 1 83 ? 6.092 7.852 -0.051 1.00 45.38 83 SER A C 1
ATOM 688 O O . SER A 1 83 ? 5.614 8.915 -0.453 1.00 45.38 83 SER A O 1
ATOM 690 N N . GLY A 1 84 ? 6.865 7.105 -0.847 1.00 46.91 84 GLY A N 1
ATOM 691 C CA . GLY A 1 84 ? 7.291 7.501 -2.196 1.00 46.91 84 GLY A CA 1
ATOM 692 C C . GLY A 1 84 ? 6.583 6.811 -3.368 1.00 46.91 84 GLY A C 1
ATOM 693 O O . GLY A 1 84 ? 6.974 7.030 -4.513 1.00 46.91 84 GLY A O 1
ATOM 694 N N . GLN A 1 85 ? 5.595 5.939 -3.145 1.00 44.12 85 GLN A N 1
ATOM 695 C CA .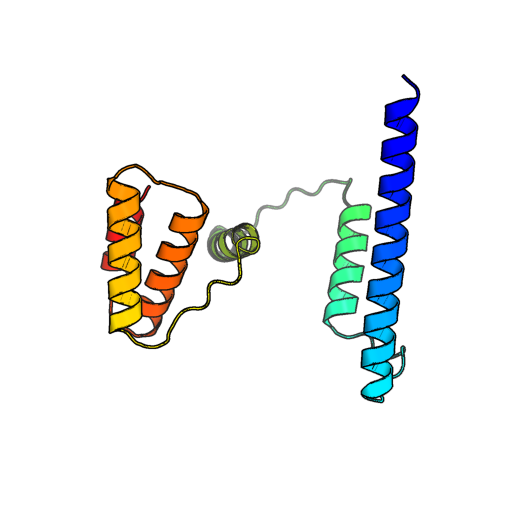 GLN A 1 85 ? 5.216 4.944 -4.160 1.00 44.12 85 GLN A CA 1
ATOM 696 C C . GLN A 1 85 ? 3.768 5.012 -4.611 1.00 44.12 85 GLN A C 1
ATOM 698 O O . GLN A 1 85 ? 2.982 4.131 -4.301 1.00 44.12 85 GLN A O 1
ATOM 703 N N . GLY A 1 86 ? 3.475 6.016 -5.441 1.00 50.06 86 GLY A N 1
ATOM 704 C CA . GLY A 1 86 ? 2.301 6.063 -6.315 1.00 50.06 86 GLY A CA 1
ATOM 705 C C . GLY A 1 86 ? 0.947 6.103 -5.598 1.00 50.06 86 GLY A C 1
ATOM 706 O O . GLY A 1 86 ? 0.618 5.276 -4.757 1.00 50.06 86 GLY A O 1
ATOM 707 N N . ILE A 1 87 ? 0.085 7.030 -6.002 1.00 49.41 87 ILE A N 1
ATOM 708 C CA . ILE A 1 87 ? -1.345 6.964 -5.677 1.00 49.41 87 ILE A CA 1
ATOM 709 C C . ILE A 1 87 ? -1.928 5.632 -6.186 1.00 49.41 87 ILE A C 1
ATOM 711 O O . ILE A 1 87 ? -2.162 5.448 -7.379 1.00 49.41 87 ILE A O 1
ATOM 715 N N . THR A 1 88 ? -2.128 4.675 -5.282 1.00 55.06 88 THR A N 1
ATOM 716 C CA . THR A 1 88 ? -2.843 3.426 -5.553 1.00 55.06 88 THR A CA 1
ATOM 717 C C . THR A 1 88 ? -4.297 3.639 -5.159 1.00 55.06 88 THR A C 1
ATOM 719 O O . THR A 1 88 ? -4.657 3.584 -3.987 1.00 55.06 88 THR A O 1
ATOM 722 N N . PHE A 1 89 ? -5.149 3.925 -6.147 1.00 62.56 89 PHE A N 1
ATOM 723 C CA . PHE A 1 89 ? -6.595 3.937 -5.934 1.00 62.56 89 PHE A CA 1
ATOM 724 C C . PHE A 1 89 ? -7.036 2.515 -5.601 1.00 62.56 89 PHE A C 1
ATOM 726 O O . PHE A 1 89 ? -6.942 1.621 -6.445 1.00 62.56 89 PHE A O 1
ATOM 733 N N . LEU A 1 90 ? -7.454 2.303 -4.358 1.00 77.25 90 LEU A N 1
ATOM 734 C CA . LEU A 1 90 ? -8.009 1.043 -3.888 1.00 77.25 90 LEU A CA 1
ATOM 735 C C . LEU A 1 90 ? -9.521 1.178 -3.783 1.00 77.25 90 LEU A C 1
ATOM 737 O O . LEU A 1 90 ? -10.021 2.125 -3.180 1.00 77.25 90 LEU A O 1
ATOM 741 N N . SER A 1 91 ? -10.224 0.215 -4.369 1.00 76.19 91 SER A N 1
ATOM 742 C CA . SER A 1 91 ? -11.662 0.071 -4.191 1.00 76.19 91 SER A CA 1
ATOM 743 C C . SER A 1 91 ? -11.979 -0.336 -2.756 1.00 76.19 91 SER A C 1
ATOM 745 O O . SER A 1 91 ? -11.204 -1.037 -2.104 1.00 76.19 91 SER A O 1
ATOM 747 N N . ASP A 1 92 ? -13.142 0.079 -2.265 1.00 81.25 92 ASP A N 1
ATOM 748 C CA . ASP A 1 92 ? -13.668 -0.395 -0.989 1.00 81.25 92 ASP A CA 1
ATOM 749 C C . ASP A 1 92 ? -14.378 -1.747 -1.091 1.00 81.25 92 ASP A C 1
ATOM 751 O O . ASP A 1 92 ? -14.655 -2.361 -0.052 1.00 81.25 92 ASP A O 1
ATOM 755 N N . ASN A 1 93 ? -14.638 -2.225 -2.313 1.00 87.62 93 ASN A N 1
ATOM 756 C CA . ASN A 1 93 ? -15.246 -3.523 -2.556 1.00 87.62 93 ASN A CA 1
ATOM 757 C C . ASN A 1 93 ? -14.249 -4.650 -2.236 1.00 87.62 93 ASN A C 1
ATOM 759 O O . ASN A 1 93 ? -13.192 -4.779 -2.855 1.00 87.62 93 ASN A O 1
ATOM 763 N N . LYS A 1 94 ? -14.628 -5.506 -1.281 1.00 86.69 94 LYS A N 1
ATOM 764 C CA . LYS A 1 94 ? -13.869 -6.694 -0.866 1.00 86.69 94 LYS A CA 1
ATOM 765 C C . LYS A 1 94 ? -13.499 -7.595 -2.045 1.00 86.69 94 LYS A C 1
ATOM 767 O O . LYS A 1 94 ? -12.374 -8.078 -2.113 1.00 86.69 94 LYS A O 1
ATOM 772 N N . GLU A 1 95 ? -14.440 -7.846 -2.943 1.00 88.06 95 GLU A N 1
ATOM 773 C CA . GLU A 1 95 ? -14.268 -8.795 -4.042 1.00 88.06 95 GLU A CA 1
ATOM 774 C C . GLU A 1 95 ? -13.275 -8.262 -5.078 1.00 88.06 95 GLU A C 1
ATOM 776 O O . GLU A 1 95 ? -12.400 -8.984 -5.551 1.00 88.06 95 GLU A O 1
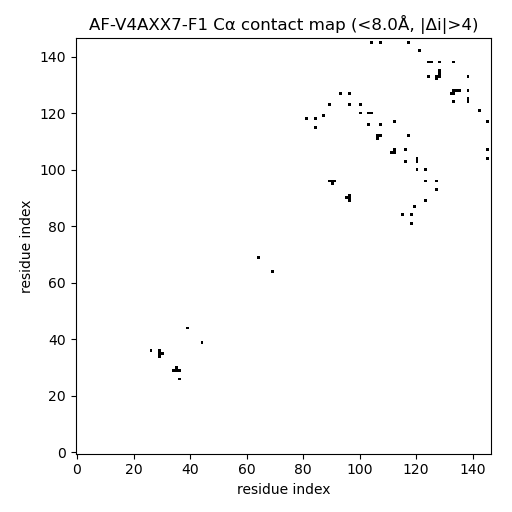ATOM 781 N N . GLU A 1 96 ? -13.330 -6.958 -5.343 1.00 87.88 96 GLU A N 1
ATOM 782 C CA . GLU A 1 96 ? -12.394 -6.266 -6.226 1.00 87.88 96 GLU A CA 1
ATOM 783 C C . GLU A 1 96 ? -10.972 -6.243 -5.646 1.00 87.88 96 GLU A C 1
ATOM 785 O O . GLU A 1 96 ? -10.009 -6.531 -6.359 1.00 87.88 96 GLU A O 1
ATOM 790 N N . LEU A 1 97 ? -10.834 -5.985 -4.338 1.00 86.69 97 LEU A N 1
ATOM 791 C CA . LEU A 1 97 ? -9.549 -6.057 -3.632 1.00 86.69 97 LEU A CA 1
ATOM 792 C C . LEU A 1 97 ? -8.932 -7.459 -3.716 1.00 86.69 97 LEU A C 1
ATOM 794 O O . LEU A 1 97 ? -7.744 -7.592 -4.011 1.00 86.69 97 LEU A O 1
ATOM 798 N N . LEU A 1 98 ? -9.733 -8.506 -3.498 1.00 88.62 98 LEU A N 1
ATOM 799 C CA . LEU A 1 98 ? -9.277 -9.896 -3.576 1.00 88.62 98 LEU A CA 1
ATOM 800 C C . LEU A 1 98 ? -8.912 -10.308 -5.008 1.00 88.62 98 LEU A C 1
ATOM 802 O O . LEU A 1 98 ? -7.892 -10.970 -5.212 1.00 88.62 98 LEU A O 1
ATOM 806 N N . ASN A 1 99 ? -9.696 -9.892 -6.005 1.00 89.62 99 ASN A N 1
ATOM 807 C CA . ASN A 1 99 ? -9.402 -10.156 -7.414 1.00 89.62 99 ASN A CA 1
ATOM 808 C C . ASN A 1 99 ? -8.106 -9.469 -7.851 1.00 89.62 99 ASN A C 1
ATOM 810 O O . ASN A 1 99 ? -7.250 -10.098 -8.471 1.00 89.62 99 ASN A O 1
ATOM 814 N N . ARG A 1 100 ? -7.908 -8.209 -7.459 1.00 89.31 100 ARG A N 1
ATOM 815 C CA . ARG A 1 100 ? -6.676 -7.471 -7.746 1.00 89.31 100 ARG A CA 1
ATOM 816 C C . ARG A 1 100 ? -5.462 -8.099 -7.067 1.00 89.31 100 ARG A C 1
ATOM 818 O O . ARG A 1 100 ? -4.436 -8.286 -7.717 1.00 89.31 100 ARG A O 1
ATOM 825 N N . LEU A 1 101 ? -5.594 -8.499 -5.799 1.00 90.06 101 LEU A N 1
ATOM 826 C CA . LEU A 1 101 ? -4.547 -9.227 -5.081 1.00 90.06 101 LEU A CA 1
ATOM 827 C C . LEU A 1 101 ? -4.167 -10.519 -5.815 1.00 90.06 101 LEU A C 1
ATOM 829 O O . LEU A 1 101 ? -2.984 -10.770 -6.029 1.00 90.06 101 LEU A O 1
ATOM 833 N N . ARG A 1 102 ? -5.153 -11.307 -6.262 1.00 90.62 102 ARG A N 1
ATOM 834 C CA . ARG A 1 102 ? -4.918 -12.535 -7.038 1.00 90.62 102 ARG A CA 1
ATOM 835 C C . ARG A 1 102 ? -4.148 -12.278 -8.330 1.00 90.62 102 ARG A C 1
ATOM 837 O O . ARG A 1 102 ? -3.183 -12.988 -8.593 1.00 90.62 102 ARG A O 1
ATOM 844 N N . VAL A 1 103 ? -4.548 -11.274 -9.111 1.00 89.56 103 VAL A N 1
ATOM 845 C CA . VAL A 1 103 ? -3.885 -10.926 -10.381 1.00 89.56 103 VAL A CA 1
ATOM 846 C C . VAL A 1 103 ? -2.423 -10.542 -10.147 1.00 89.56 103 VAL A C 1
ATOM 848 O O . VAL A 1 103 ? -1.537 -11.031 -10.846 1.00 89.56 103 VAL A O 1
ATOM 851 N N . ILE A 1 104 ? -2.150 -9.717 -9.131 1.00 86.94 104 ILE A N 1
ATOM 852 C CA . ILE A 1 104 ? -0.780 -9.291 -8.819 1.00 86.94 104 ILE A CA 1
ATOM 853 C C . ILE A 1 104 ? 0.063 -10.478 -8.349 1.00 86.94 104 ILE A C 1
ATOM 855 O O . ILE A 1 104 ? 1.179 -10.656 -8.828 1.00 86.94 104 ILE A O 1
ATOM 859 N N . LEU A 1 105 ? -0.469 -11.317 -7.456 1.00 88.81 105 LEU A N 1
ATOM 860 C CA . LEU A 1 105 ? 0.240 -12.504 -6.974 1.00 88.81 105 LEU A CA 1
ATOM 861 C C . LEU A 1 105 ? 0.543 -13.496 -8.106 1.00 88.81 105 LEU A C 1
ATOM 863 O O . LEU A 1 105 ? 1.632 -14.069 -8.127 1.00 88.81 105 LEU A O 1
ATOM 867 N N . ALA A 1 106 ? -0.374 -13.670 -9.063 1.00 88.44 106 ALA A N 1
ATOM 868 C CA . ALA A 1 106 ? -0.142 -14.497 -10.247 1.00 88.44 106 ALA A CA 1
ATOM 869 C C . ALA A 1 106 ? 1.014 -13.945 -11.098 1.00 88.44 106 ALA A C 1
ATOM 871 O O . ALA A 1 106 ? 1.968 -14.671 -11.371 1.00 88.44 106 ALA A O 1
ATOM 872 N N . ALA A 1 107 ? 1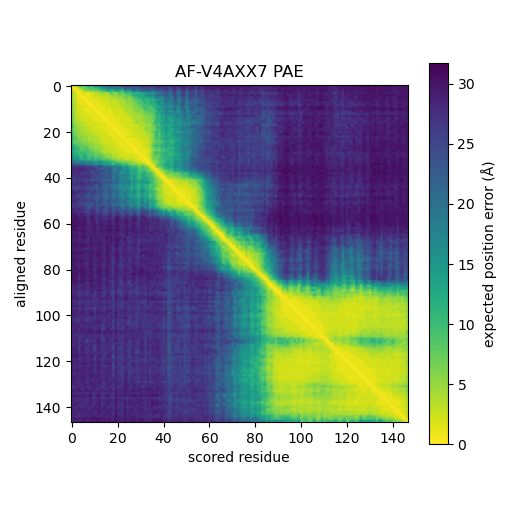.003 -12.643 -11.402 1.00 84.31 107 ALA A N 1
ATOM 873 C CA . ALA A 1 107 ? 2.086 -11.995 -12.144 1.00 84.31 107 ALA A CA 1
ATOM 874 C C . ALA A 1 107 ? 3.441 -12.090 -11.414 1.00 84.31 107 ALA A C 1
ATOM 876 O O . ALA A 1 107 ? 4.479 -12.328 -12.030 1.00 84.31 107 ALA A O 1
ATOM 877 N N . MET A 1 108 ? 3.445 -11.954 -10.083 1.00 84.62 108 MET A N 1
ATOM 878 C CA . MET A 1 108 ? 4.659 -12.101 -9.273 1.00 84.62 108 MET A CA 1
ATOM 879 C C . MET A 1 108 ? 5.190 -13.540 -9.253 1.00 84.62 108 MET A C 1
ATOM 881 O O . MET A 1 108 ? 6.406 -13.740 -9.171 1.00 84.62 108 MET A O 1
ATOM 885 N N . LYS A 1 109 ? 4.306 -14.540 -9.350 1.00 86.06 109 LYS A N 1
ATOM 886 C CA . LYS A 1 109 ? 4.681 -15.954 -9.489 1.00 86.06 109 LYS A CA 1
ATOM 887 C C . LYS A 1 109 ? 5.301 -16.248 -10.858 1.00 86.06 109 LYS A C 1
ATOM 889 O O . LYS A 1 109 ? 6.215 -17.059 -10.933 1.00 86.06 109 LYS A O 1
ATOM 894 N N . GLU A 1 110 ? 4.858 -15.553 -11.902 1.00 85.38 110 GLU A N 1
ATOM 895 C CA . GLU A 1 110 ? 5.410 -15.634 -13.265 1.00 85.38 110 GLU A CA 1
ATOM 896 C C . GLU A 1 110 ? 6.738 -14.870 -13.437 1.00 85.38 110 GLU A C 1
ATOM 898 O O . GLU A 1 110 ? 7.316 -14.853 -14.519 1.00 85.38 110 GLU A O 1
ATOM 903 N N . GLY A 1 111 ? 7.267 -14.270 -12.364 1.00 81.62 111 GLY A N 1
ATOM 904 C CA . GLY A 1 111 ? 8.574 -13.605 -12.358 1.00 81.62 111 GLY A CA 1
ATOM 905 C C . GLY A 1 111 ? 8.519 -12.095 -12.585 1.00 81.62 111 GLY A C 1
ATOM 906 O O . GLY A 1 111 ? 9.545 -11.425 -12.478 1.00 81.62 111 GLY A O 1
ATOM 907 N N . HIS A 1 112 ? 7.335 -11.517 -12.803 1.00 76.75 112 HIS A N 1
ATOM 908 C CA . HIS A 1 112 ? 7.154 -10.068 -12.846 1.00 76.75 112 HIS A CA 1
ATOM 909 C C . HIS A 1 112 ? 7.107 -9.521 -11.422 1.00 76.75 112 HIS A C 1
ATOM 911 O O . HIS A 1 112 ? 6.038 -9.192 -10.914 1.00 76.75 112 HIS A O 1
ATOM 917 N N . ARG A 1 113 ? 8.262 -9.479 -10.751 1.00 79.25 113 ARG A N 1
ATOM 918 C CA . ARG A 1 113 ? 8.412 -8.907 -9.410 1.00 79.25 113 ARG A CA 1
ATOM 919 C C . ARG A 1 113 ? 9.000 -7.509 -9.512 1.00 79.25 113 ARG A C 1
ATOM 921 O O . ARG A 1 113 ? 10.143 -7.324 -9.913 1.00 79.25 113 ARG A O 1
ATOM 928 N N . SER A 1 114 ? 8.223 -6.517 -9.109 1.00 79.50 114 SER A N 1
ATOM 929 C CA . SER A 1 114 ? 8.670 -5.137 -8.979 1.00 79.50 114 SER A CA 1
ATOM 930 C C . SER A 1 114 ? 8.374 -4.620 -7.582 1.00 79.50 114 SER A C 1
ATOM 932 O O . SER A 1 114 ? 7.414 -5.034 -6.924 1.00 79.50 114 SER A O 1
ATOM 934 N N . HIS A 1 115 ? 9.168 -3.643 -7.152 1.00 77.31 115 HIS A N 1
ATOM 935 C CA . HIS A 1 115 ? 8.927 -2.958 -5.890 1.00 77.31 115 HIS A CA 1
ATOM 936 C C . HIS A 1 115 ? 7.515 -2.348 -5.844 1.00 77.31 115 HIS A C 1
ATOM 938 O O . HIS A 1 115 ? 6.841 -2.423 -4.823 1.00 77.31 115 HIS A O 1
ATOM 944 N N . ARG A 1 116 ? 7.010 -1.859 -6.986 1.00 77.00 116 ARG A N 1
ATOM 945 C CA . ARG A 1 116 ? 5.650 -1.323 -7.131 1.00 77.00 116 ARG A CA 1
ATOM 946 C C . ARG A 1 116 ? 4.565 -2.349 -6.794 1.00 77.00 116 ARG A C 1
ATOM 948 O O . ARG A 1 116 ? 3.663 -2.026 -6.028 1.00 77.00 116 ARG A O 1
ATOM 955 N N . GLN A 1 117 ? 4.665 -3.568 -7.326 1.00 80.81 117 GLN A N 1
ATOM 956 C CA . GLN A 1 117 ? 3.701 -4.636 -7.032 1.00 80.81 117 GLN A CA 1
ATOM 957 C C . GLN A 1 117 ? 3.731 -5.029 -5.556 1.00 80.81 117 GLN A C 1
ATOM 959 O O . GLN A 1 117 ? 2.678 -5.237 -4.964 1.00 80.81 117 GLN A O 1
ATOM 964 N N . TYR A 1 118 ? 4.914 -5.054 -4.935 1.00 83.19 118 TYR A N 1
ATOM 965 C CA . TYR A 1 118 ? 5.032 -5.317 -3.500 1.00 83.19 118 TYR A CA 1
ATOM 966 C C . TYR A 1 118 ? 4.275 -4.280 -2.657 1.00 83.19 118 TYR A C 1
ATOM 968 O O . TYR A 1 118 ? 3.574 -4.638 -1.710 1.00 83.19 118 TYR A O 1
ATOM 976 N N . ASN A 1 119 ? 4.362 -2.995 -3.012 1.00 82.25 119 ASN A N 1
ATOM 977 C CA . ASN A 1 119 ? 3.620 -1.954 -2.295 1.00 82.25 119 ASN A CA 1
ATOM 978 C C . ASN A 1 119 ? 2.121 -2.069 -2.507 1.00 82.25 119 ASN A C 1
ATOM 980 O O . ASN A 1 119 ? 1.362 -1.897 -1.563 1.00 82.25 119 ASN A O 1
ATOM 984 N N . GLU A 1 120 ? 1.699 -2.401 -3.722 1.00 84.69 120 GLU A N 1
ATOM 985 C CA . GLU A 1 120 ? 0.290 -2.594 -4.036 1.00 84.69 120 GLU A CA 1
ATOM 986 C C . GLU A 1 120 ? -0.304 -3.773 -3.254 1.00 84.69 120 GLU A C 1
ATOM 988 O O . GLU A 1 120 ? -1.355 -3.625 -2.632 1.00 84.69 120 GLU A O 1
ATOM 993 N N . VAL A 1 121 ? 0.415 -4.899 -3.178 1.00 87.19 121 VAL A N 1
ATOM 994 C CA . VAL A 1 121 ? 0.063 -6.043 -2.319 1.00 87.19 121 VAL A CA 1
ATOM 995 C C . VAL A 1 121 ? -0.037 -5.606 -0.859 1.00 87.19 121 VAL A C 1
ATOM 997 O O . VAL A 1 121 ? -1.043 -5.870 -0.206 1.00 87.19 121 VAL A O 1
ATOM 1000 N N . ASN A 1 122 ? 0.965 -4.889 -0.350 1.00 87.88 122 ASN A N 1
ATOM 1001 C C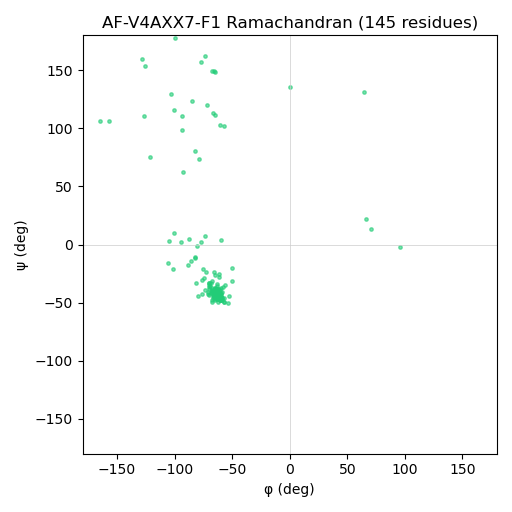A . ASN A 1 122 ? 0.990 -4.404 1.028 1.00 87.88 122 ASN A CA 1
ATOM 1002 C C . ASN A 1 122 ? -0.207 -3.482 1.345 1.00 87.88 122 ASN A C 1
ATOM 1004 O O . ASN A 1 122 ? -0.872 -3.648 2.366 1.00 87.88 122 ASN A O 1
ATOM 1008 N N . CYS A 1 123 ? -0.532 -2.547 0.450 1.00 86.12 123 CYS A N 1
ATOM 1009 C CA . CYS A 1 123 ? -1.675 -1.647 0.602 1.00 86.12 123 CYS A CA 1
ATOM 1010 C C . CYS A 1 123 ? -3.016 -2.400 0.576 1.00 86.12 123 CYS A C 1
ATOM 1012 O O . CYS A 1 123 ? -3.884 -2.116 1.403 1.00 86.12 123 CYS A O 1
ATOM 1014 N N . ILE A 1 124 ? -3.183 -3.384 -0.318 1.00 88.25 124 ILE A N 1
ATOM 1015 C CA . ILE A 1 124 ? -4.398 -4.212 -0.370 1.00 88.25 124 ILE A CA 1
ATOM 1016 C C . ILE A 1 124 ? -4.548 -5.034 0.914 1.00 88.25 124 ILE A C 1
ATOM 1018 O O . ILE A 1 124 ? -5.622 -5.046 1.513 1.00 88.25 124 ILE A O 1
ATOM 1022 N N . LEU A 1 125 ? -3.476 -5.685 1.372 1.00 88.50 125 LEU A N 1
ATOM 1023 C CA . LEU A 1 125 ? -3.506 -6.500 2.585 1.00 88.50 125 LEU A CA 1
ATOM 1024 C C . LEU A 1 125 ? -3.821 -5.663 3.834 1.00 88.50 125 LEU A C 1
ATOM 1026 O O . LEU A 1 125 ? -4.625 -6.095 4.656 1.00 88.50 125 LEU A O 1
ATOM 1030 N N . LYS A 1 126 ? -3.268 -4.447 3.958 1.00 88.12 126 LYS A N 1
ATOM 1031 C CA . LYS A 1 126 ? -3.630 -3.517 5.043 1.00 88.12 126 LYS A CA 1
ATOM 1032 C C . LYS A 1 126 ? -5.122 -3.181 5.034 1.00 88.12 126 LYS A C 1
ATOM 1034 O O . LYS A 1 126 ? -5.768 -3.287 6.069 1.00 88.12 126 LYS A O 1
ATOM 1039 N N . ARG A 1 127 ? -5.695 -2.870 3.865 1.00 87.38 127 ARG A N 1
ATOM 1040 C CA . ARG A 1 127 ? -7.131 -2.563 3.745 1.00 87.38 127 ARG A CA 1
ATOM 1041 C C . ARG A 1 127 ? -8.018 -3.768 4.078 1.00 87.38 127 ARG A C 1
ATOM 1043 O O . ARG A 1 127 ? -9.081 -3.604 4.672 1.00 87.38 127 ARG A O 1
ATOM 1050 N N . LEU A 1 128 ? -7.606 -4.979 3.697 1.00 86.00 128 LEU A N 1
ATOM 1051 C CA . LEU A 1 128 ? -8.324 -6.211 4.047 1.00 86.00 128 LEU A CA 1
ATOM 1052 C C . LEU A 1 128 ? -8.265 -6.496 5.557 1.00 86.00 128 LEU A C 1
ATOM 1054 O O . LEU A 1 128 ? -9.266 -6.937 6.121 1.00 86.00 128 LEU A O 1
ATOM 1058 N N . LEU A 1 129 ? -7.130 -6.208 6.201 1.00 87.12 129 LEU A N 1
ATOM 1059 C CA . LEU A 1 129 ? -6.950 -6.322 7.650 1.00 87.12 129 LEU A CA 1
ATOM 1060 C C . LEU A 1 129 ? -7.818 -5.302 8.406 1.00 87.12 129 LEU A C 1
ATOM 1062 O O . LEU A 1 129 ? -8.521 -5.674 9.339 1.00 87.12 129 LEU A O 1
ATOM 1066 N N . GLU A 1 130 ? -7.834 -4.040 7.967 1.00 87.50 130 GLU A N 1
ATOM 1067 C CA . GLU A 1 130 ? -8.696 -2.979 8.519 1.00 87.50 130 GLU A CA 1
ATOM 1068 C C . GLU A 1 130 ? -10.186 -3.340 8.440 1.00 87.50 130 GLU A C 1
ATOM 1070 O O . GLU A 1 130 ? -10.952 -3.045 9.353 1.00 87.50 130 GLU A O 1
ATOM 1075 N N . LYS A 1 131 ? -10.602 -4.012 7.360 1.00 85.44 131 LYS A N 1
ATOM 1076 C CA . LYS A 1 131 ? -11.980 -4.492 7.176 1.00 85.44 131 LYS A CA 1
ATOM 1077 C C . LYS A 1 131 ? -12.278 -5.802 7.925 1.00 85.44 131 LYS A C 1
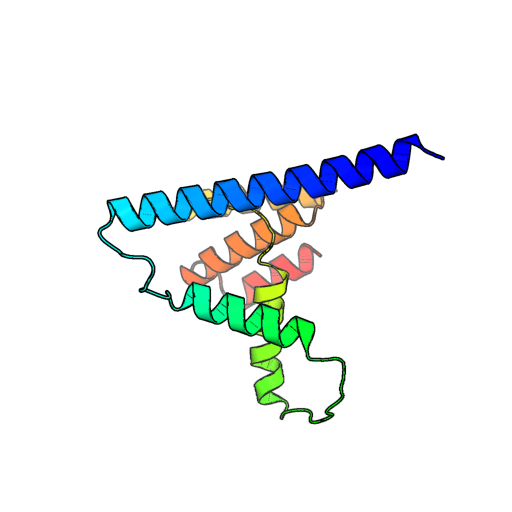ATOM 1079 O O . LYS A 1 131 ? -13.396 -6.298 7.820 1.00 85.44 131 LYS A O 1
ATOM 1084 N N . GLY A 1 132 ? -11.305 -6.387 8.630 1.00 86.50 132 GLY A N 1
ATOM 1085 C CA . GLY A 1 132 ? -11.462 -7.659 9.346 1.00 86.50 132 GLY A CA 1
ATOM 1086 C C . GLY A 1 132 ? -11.698 -8.867 8.432 1.00 86.50 132 GLY A C 1
ATOM 1087 O O . GLY A 1 132 ? -12.284 -9.858 8.854 1.00 86.50 132 GLY A O 1
ATOM 1088 N N . ILE A 1 133 ? -11.299 -8.777 7.159 1.00 88.00 133 ILE A N 1
ATOM 1089 C CA . ILE A 1 133 ? -11.481 -9.853 6.171 1.00 88.00 133 ILE A CA 1
ATOM 1090 C C . ILE A 1 133 ? -10.392 -10.919 6.310 1.00 88.00 133 ILE A C 1
ATOM 1092 O O . ILE A 1 133 ? -10.648 -12.087 6.027 1.00 88.00 133 ILE A O 1
ATOM 1096 N N . ILE A 1 134 ? -9.192 -10.494 6.701 1.00 87.06 134 ILE A N 1
ATOM 1097 C CA . ILE A 1 134 ? -8.023 -11.338 6.952 1.00 87.06 134 ILE A CA 1
ATOM 1098 C C . ILE A 1 134 ? -7.459 -11.000 8.328 1.00 87.06 134 ILE A C 1
ATOM 1100 O O . ILE A 1 134 ? -7.688 -9.894 8.829 1.00 87.06 134 ILE A O 1
ATOM 1104 N N . ASP A 1 135 ? -6.688 -11.910 8.910 1.00 91.19 135 ASP A N 1
ATOM 1105 C CA . ASP A 1 135 ? -6.006 -11.659 10.175 1.00 91.19 135 ASP A CA 1
ATOM 1106 C C . ASP A 1 135 ? -4.520 -11.273 9.995 1.00 91.19 135 ASP A C 1
ATOM 1108 O O . ASP A 1 135 ? -3.963 -11.191 8.892 1.00 91.19 135 ASP A O 1
ATOM 1112 N N . LYS A 1 136 ? -3.848 -10.984 11.117 1.00 86.00 136 LYS A N 1
ATOM 1113 C CA . LYS A 1 136 ? -2.418 -10.634 11.117 1.00 86.00 136 LYS A CA 1
ATOM 1114 C C . LYS A 1 136 ? -1.525 -11.800 10.666 1.00 86.00 136 LYS A C 1
ATOM 1116 O O . LYS A 1 136 ? -0.422 -11.550 10.177 1.00 86.00 136 LYS A O 1
ATOM 1121 N N . ASN A 1 137 ? -1.955 -13.048 10.837 1.00 88.50 137 ASN A N 1
ATOM 1122 C CA . ASN A 1 137 ? -1.208 -14.232 10.416 1.00 88.50 137 ASN A CA 1
ATOM 1123 C C . ASN A 1 137 ? -1.310 -14.427 8.901 1.00 88.50 137 ASN A C 1
ATOM 1125 O O . ASN A 1 137 ? -0.284 -14.651 8.256 1.00 88.50 137 ASN A O 1
ATOM 1129 N N . ASP A 1 138 ? -2.498 -14.241 8.326 1.00 86.62 138 ASP A N 1
ATOM 1130 C CA . ASP A 1 138 ? -2.746 -14.238 6.885 1.00 86.62 138 ASP A CA 1
ATOM 1131 C C . ASP A 1 138 ? -1.874 -13.191 6.192 1.00 86.62 138 ASP A C 1
ATOM 1133 O O . ASP A 1 138 ? -1.142 -13.495 5.246 1.00 86.62 138 ASP A O 1
ATOM 1137 N N . TYR A 1 139 ? -1.873 -11.963 6.723 1.00 85.12 139 TYR A N 1
ATOM 1138 C CA . TYR A 1 139 ? -1.025 -10.876 6.241 1.00 85.12 139 TYR A CA 1
ATOM 1139 C C . TYR A 1 139 ? 0.457 -11.286 6.208 1.00 85.12 139 TYR A C 1
ATOM 1141 O O . TYR A 1 139 ? 1.134 -11.142 5.185 1.00 85.12 139 TYR A O 1
ATOM 1149 N N . LYS A 1 140 ? 0.970 -11.833 7.320 1.00 85.25 140 LYS A N 1
ATOM 1150 C CA . LYS A 1 140 ? 2.374 -12.264 7.432 1.00 85.25 140 LYS A CA 1
ATOM 1151 C C . LYS A 1 140 ? 2.696 -13.403 6.467 1.00 85.25 140 LYS A C 1
ATOM 1153 O O . LYS A 1 140 ? 3.767 -13.393 5.860 1.00 85.25 140 LYS A O 1
ATOM 1158 N N . SER A 1 141 ? 1.780 -14.356 6.309 1.00 85.69 141 SER A N 1
ATOM 1159 C CA . SER A 1 141 ? 1.921 -15.492 5.397 1.00 85.69 141 SER A CA 1
ATOM 1160 C C . SER A 1 141 ? 2.070 -15.028 3.948 1.00 85.69 141 SER A C 1
ATOM 1162 O O . SER A 1 141 ? 3.012 -15.427 3.261 1.00 85.69 141 SER A O 1
ATOM 1164 N N . VAL A 1 142 ? 1.206 -14.114 3.495 1.00 80.75 142 VAL A N 1
ATOM 1165 C CA . VAL A 1 142 ? 1.265 -13.591 2.124 1.00 80.75 142 VAL A CA 1
ATOM 1166 C C . VAL A 1 142 ? 2.559 -12.811 1.896 1.00 80.75 142 VAL A C 1
ATOM 1168 O O . VAL A 1 142 ? 3.264 -13.086 0.932 1.00 80.75 142 VAL A O 1
ATOM 1171 N N . ILE A 1 143 ? 2.940 -11.905 2.800 1.00 81.25 143 ILE A N 1
ATOM 1172 C CA . ILE A 1 143 ? 4.174 -11.116 2.646 1.00 81.25 143 ILE A CA 1
ATOM 1173 C C . ILE A 1 143 ? 5.432 -11.999 2.619 1.00 81.25 143 ILE A C 1
ATOM 1175 O O . ILE A 1 143 ? 6.341 -11.741 1.829 1.00 81.25 143 ILE A O 1
ATOM 1179 N N . LYS A 1 144 ? 5.480 -13.064 3.430 1.00 81.88 144 LYS A N 1
ATOM 1180 C CA . LYS A 1 144 ? 6.606 -14.012 3.445 1.00 81.88 144 LYS A CA 1
ATOM 1181 C C . LYS A 1 144 ? 6.768 -14.749 2.113 1.00 81.88 144 LYS A C 1
ATOM 1183 O O . LYS A 1 144 ? 7.895 -15.002 1.711 1.00 81.88 144 LYS A O 1
ATOM 1188 N N . ASN A 1 145 ? 5.663 -15.062 1.437 1.00 73.81 145 ASN A N 1
ATOM 1189 C CA . ASN A 1 145 ? 5.666 -15.765 0.150 1.00 73.81 145 ASN A CA 1
ATOM 1190 C C . ASN A 1 145 ? 5.928 -14.848 -1.059 1.00 73.81 145 ASN A C 1
ATOM 1192 O O . ASN A 1 145 ? 6.128 -15.337 -2.169 1.00 73.81 145 ASN A O 1
ATOM 1196 N N . VAL A 1 146 ? 5.879 -13.528 -0.858 1.00 70.19 146 VAL A N 1
ATOM 1197 C CA . VAL A 1 146 ? 5.999 -12.517 -1.920 1.00 70.19 146 VAL A CA 1
ATOM 1198 C C . VAL A 1 146 ? 7.398 -11.880 -1.971 1.00 70.19 146 VAL A C 1
ATOM 1200 O O . VAL A 1 146 ? 7.776 -11.352 -3.021 1.00 70.19 146 VAL A O 1
ATOM 1203 N N . LYS A 1 147 ? 8.172 -11.949 -0.876 1.00 60.56 147 LYS A N 1
ATOM 1204 C CA . LYS A 1 147 ? 9.619 -11.664 -0.878 1.00 60.56 147 LYS A CA 1
ATOM 1205 C C . LYS A 1 147 ? 10.369 -12.687 -1.739 1.00 60.56 147 LYS A C 1
ATOM 1207 O O . LYS A 1 147 ? 11.246 -12.247 -2.512 1.00 60.56 147 LYS A O 1
#